Protein AF-A0A7Y0A1R0-F1 (afdb_monomer_lite)

Organism: NCBI:txid2728839

pLDDT: mean 87.91, std 10.19, range [50.0, 97.44]

Radius of gyration: 20.64 Å; chains: 1; bounding box: 49×25×50 Å

Sequence (112 aa):
MKPFDLDAAKRGEPIQARIDGEWNNVKFVGLGWADAVIVDHVSLGMLRYSGDLSDWLRMAPKKRTVYVNLYPEHATIIAGGYRAVWHDTLHEAQFRSLIGALAVAVPIEIEE

Foldseek 3Di:
DAFDDVVCLVVFQWKWFQDPNDTATWHFDAADPPRWTWTQDPPPGIDTHDDDCRNTMGGFFDKAKKFKWWAFDPDDPPDTDIDIDIGRDLVVQVVPDDPRTPDTRHIDIDGD

Structure (mmCIF, N/CA/C/O backbone):
data_AF-A0A7Y0A1R0-F1
#
_entry.id   AF-A0A7Y0A1R0-F1
#
loop_
_atom_site.group_PDB
_atom_site.id
_atom_site.type_symbol
_atom_site.label_atom_id
_atom_site.label_alt_id
_atom_site.label_comp_id
_atom_site.label_asym_id
_atom_site.label_entity_id
_atom_site.label_seq_id
_atom_site.pdbx_PDB_ins_code
_atom_site.Cartn_x
_atom_site.Cartn_y
_atom_site.Cartn_z
_atom_site.occupancy
_atom_site.B_iso_or_equiv
_atom_site.auth_seq_id
_atom_site.auth_comp_id
_atom_site.auth_asym_id
_atom_site.auth_atom_id
_atom_site.pdbx_PDB_model_num
ATOM 1 N N . MET A 1 1 ? 5.043 12.238 1.046 1.00 71.38 1 MET A N 1
ATOM 2 C CA . MET A 1 1 ? 4.941 10.887 0.446 1.00 71.38 1 MET A CA 1
ATOM 3 C C . MET A 1 1 ? 6.325 10.388 0.074 1.00 71.38 1 MET A C 1
ATOM 5 O O . MET A 1 1 ? 7.172 11.209 -0.262 1.00 71.38 1 MET A O 1
ATOM 9 N N . LYS A 1 2 ? 6.569 9.078 0.203 1.00 84.62 2 LYS A N 1
ATOM 10 C CA . LYS A 1 2 ? 7.900 8.475 0.041 1.00 84.62 2 LYS A CA 1
ATOM 11 C C . LYS A 1 2 ? 8.238 8.306 -1.459 1.00 84.62 2 LYS A C 1
ATOM 13 O O . LYS A 1 2 ? 7.388 7.802 -2.197 1.00 84.62 2 LYS A O 1
ATOM 18 N N . PRO A 1 3 ? 9.438 8.719 -1.917 1.00 92.88 3 PRO A N 1
ATOM 19 C CA . PRO A 1 3 ? 9.864 8.528 -3.306 1.00 92.88 3 PRO A CA 1
ATOM 20 C C . PRO A 1 3 ? 9.933 7.039 -3.656 1.00 92.88 3 PRO A C 1
ATOM 22 O O . PRO A 1 3 ? 10.076 6.208 -2.759 1.00 92.88 3 PRO A O 1
ATOM 25 N N . PHE A 1 4 ? 9.826 6.706 -4.946 1.00 94.94 4 PHE A N 1
ATOM 26 C CA . PHE A 1 4 ? 9.940 5.324 -5.417 1.00 94.94 4 PHE A CA 1
ATOM 27 C C . PHE A 1 4 ? 11.265 4.688 -4.977 1.00 94.94 4 PHE A C 1
ATOM 29 O O . PHE A 1 4 ? 12.334 5.278 -5.119 1.00 94.94 4 PHE A O 1
ATOM 36 N N . ASP A 1 5 ? 11.173 3.469 -4.453 1.00 95.44 5 ASP A N 1
ATOM 37 C CA . ASP A 1 5 ? 12.292 2.675 -3.957 1.00 95.44 5 ASP A CA 1
ATOM 38 C C . ASP A 1 5 ? 12.225 1.304 -4.638 1.00 95.44 5 ASP A C 1
ATOM 40 O O . ASP A 1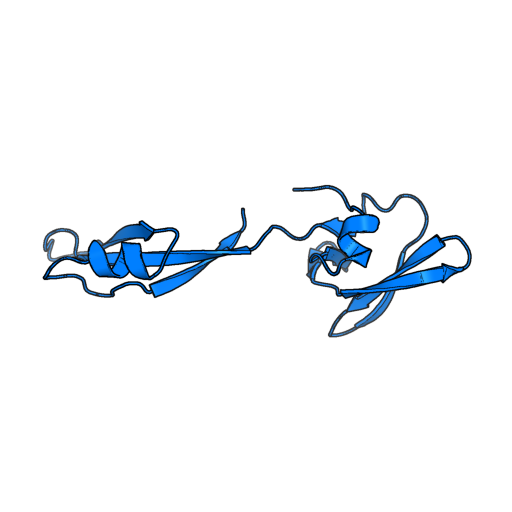 5 ? 11.329 0.497 -4.377 1.00 95.44 5 ASP A O 1
ATOM 44 N N . LEU A 1 6 ? 13.157 1.065 -5.561 1.00 94.94 6 LEU A N 1
ATOM 45 C CA . LEU A 1 6 ? 13.159 -0.138 -6.388 1.00 94.94 6 LEU A CA 1
ATOM 46 C C . LEU A 1 6 ? 13.369 -1.407 -5.556 1.00 94.94 6 LEU A C 1
ATOM 48 O O . LEU A 1 6 ? 12.753 -2.435 -5.838 1.00 94.94 6 LEU A O 1
ATOM 52 N N . ASP A 1 7 ? 14.220 -1.356 -4.534 1.00 95.88 7 ASP A N 1
ATOM 53 C CA . ASP A 1 7 ? 14.492 -2.526 -3.705 1.00 95.88 7 ASP A CA 1
ATOM 54 C C . ASP A 1 7 ? 13.304 -2.835 -2.791 1.00 95.88 7 ASP A C 1
ATOM 56 O O . ASP A 1 7 ? 12.991 -4.005 -2.572 1.00 95.88 7 ASP A O 1
ATOM 60 N N . ALA A 1 8 ? 12.586 -1.812 -2.317 1.00 93.81 8 ALA A N 1
ATOM 61 C CA . ALA A 1 8 ? 11.296 -1.983 -1.649 1.00 93.81 8 ALA A CA 1
ATOM 62 C C . ALA A 1 8 ? 10.233 -2.592 -2.571 1.00 93.81 8 ALA A C 1
ATOM 64 O O . ALA A 1 8 ? 9.580 -3.568 -2.197 1.00 93.81 8 ALA A O 1
ATOM 65 N N . ALA A 1 9 ? 10.105 -2.083 -3.798 1.00 94.31 9 ALA A N 1
ATOM 66 C CA . ALA A 1 9 ? 9.166 -2.610 -4.784 1.00 94.31 9 ALA A CA 1
ATOM 67 C C . ALA A 1 9 ? 9.453 -4.087 -5.120 1.00 94.31 9 ALA A C 1
ATOM 69 O O . ALA A 1 9 ? 8.534 -4.905 -5.163 1.00 94.31 9 ALA A O 1
ATOM 70 N N . LYS A 1 10 ? 10.733 -4.467 -5.262 1.00 94.56 10 LYS A N 1
ATOM 71 C CA . LYS A 1 10 ? 11.164 -5.865 -5.460 1.00 94.56 10 LYS A CA 1
ATOM 72 C C . LYS A 1 10 ? 10.808 -6.783 -4.288 1.00 94.56 10 LYS A C 1
ATOM 74 O O . LYS A 1 10 ? 10.564 -7.966 -4.508 1.00 94.56 10 LYS A O 1
ATOM 79 N N . ARG A 1 11 ? 10.756 -6.261 -3.056 1.00 94.50 11 ARG A N 1
ATOM 80 C CA . ARG A 1 11 ? 10.273 -6.996 -1.870 1.00 94.50 11 ARG A CA 1
ATOM 81 C C . ARG A 1 11 ? 8.746 -7.107 -1.809 1.00 94.50 11 ARG A C 1
ATOM 83 O O . ARG A 1 11 ? 8.230 -7.763 -0.909 1.00 94.50 11 ARG A O 1
ATOM 90 N N . GLY A 1 12 ? 8.030 -6.487 -2.747 1.00 89.75 12 GLY A N 1
ATOM 91 C CA . GLY A 1 12 ? 6.571 -6.468 -2.786 1.00 89.75 12 GLY A CA 1
ATOM 92 C C . GLY A 1 12 ? 5.942 -5.364 -1.938 1.00 89.75 12 GLY A C 1
ATOM 93 O O . GLY A 1 12 ? 4.748 -5.442 -1.653 1.00 89.75 12 GLY A O 1
ATOM 94 N N . GLU A 1 13 ? 6.705 -4.344 -1.523 1.00 91.31 13 GLU A N 1
ATOM 95 C CA . GLU A 1 13 ? 6.104 -3.179 -0.871 1.00 91.31 13 GLU A CA 1
ATOM 96 C C . GLU A 1 13 ? 5.153 -2.454 -1.849 1.00 91.31 13 GLU A C 1
ATOM 98 O O . GLU A 1 13 ? 5.482 -2.320 -3.032 1.00 91.31 13 GLU A O 1
ATOM 103 N N . PRO A 1 14 ? 3.978 -1.983 -1.387 1.00 90.38 14 PRO A N 1
ATOM 104 C CA . PRO A 1 14 ? 3.000 -1.320 -2.244 1.00 90.38 14 PRO A CA 1
ATOM 105 C C . PRO A 1 14 ? 3.558 -0.084 -2.957 1.00 90.38 14 PRO A C 1
ATOM 107 O O . PRO A 1 14 ? 4.207 0.769 -2.348 1.00 90.38 14 PRO A O 1
ATOM 110 N N . ILE A 1 15 ? 3.243 0.050 -4.244 1.00 94.81 15 ILE A N 1
ATOM 111 C CA . ILE A 1 15 ? 3.645 1.184 -5.081 1.00 94.81 15 ILE A CA 1
ATOM 112 C C . ILE A 1 15 ? 2.438 1.788 -5.796 1.00 94.81 15 ILE A C 1
ATOM 114 O O . ILE A 1 15 ? 1.402 1.143 -5.976 1.00 94.81 15 ILE A O 1
ATOM 118 N N . GLN A 1 16 ? 2.588 3.039 -6.216 1.00 96.06 16 GLN A N 1
ATOM 119 C CA . GLN A 1 16 ? 1.612 3.737 -7.040 1.00 96.06 16 GLN A CA 1
ATOM 120 C C . GLN A 1 16 ? 2.260 4.248 -8.318 1.00 96.06 16 GLN A C 1
ATOM 122 O O . GLN A 1 16 ? 3.412 4.688 -8.294 1.00 96.06 16 GLN A O 1
ATOM 127 N N . ALA A 1 17 ? 1.493 4.226 -9.405 1.00 96.25 17 ALA A N 1
ATOM 128 C CA . ALA A 1 17 ? 1.854 4.846 -10.667 1.00 96.25 17 ALA A CA 1
ATOM 129 C C . ALA A 1 17 ? 0.924 6.011 -10.997 1.00 96.25 17 ALA A C 1
ATOM 131 O O . ALA A 1 17 ? -0.260 5.988 -10.653 1.00 96.25 17 ALA A O 1
ATOM 132 N N . ARG A 1 18 ? 1.459 7.024 -11.676 1.00 95.44 18 ARG A N 1
ATOM 133 C CA . ARG A 1 18 ? 0.678 8.150 -12.172 1.00 95.44 18 ARG A CA 1
ATOM 134 C C . ARG A 1 18 ? 0.049 7.787 -13.513 1.00 95.44 18 ARG A C 1
ATOM 136 O O . ARG A 1 18 ? 0.756 7.531 -14.486 1.00 95.44 18 ARG A O 1
ATOM 143 N N . ILE A 1 19 ? -1.276 7.748 -13.541 1.00 93.25 19 ILE A N 1
ATOM 144 C CA . ILE A 1 19 ? -2.101 7.353 -14.684 1.00 93.25 19 ILE A CA 1
ATOM 145 C C . ILE A 1 19 ? -3.200 8.404 -14.798 1.00 93.25 19 ILE A C 1
ATOM 147 O O . ILE A 1 19 ? -3.868 8.695 -13.810 1.00 93.25 19 ILE A O 1
ATOM 151 N N . ASP A 1 20 ? -3.318 9.038 -15.964 1.00 91.06 20 ASP A N 1
ATOM 152 C CA . ASP A 1 20 ? -4.290 10.111 -16.225 1.00 91.06 20 ASP A CA 1
ATOM 153 C C . ASP A 1 20 ? -4.275 11.244 -15.178 1.00 91.06 20 ASP A C 1
ATOM 155 O O . ASP A 1 20 ? -5.287 11.848 -14.843 1.00 91.06 20 ASP A O 1
ATOM 159 N N . GLY A 1 21 ? -3.082 11.550 -14.654 1.00 90.75 21 GLY A N 1
ATOM 160 C CA . GLY A 1 21 ? -2.864 12.602 -13.658 1.00 90.75 21 GLY A CA 1
ATOM 161 C C . GLY A 1 21 ? -3.055 12.163 -12.205 1.00 90.75 21 GLY A C 1
ATOM 162 O O . GLY A 1 21 ? -2.569 12.866 -11.313 1.00 90.75 21 GLY A O 1
ATOM 163 N N . GLU A 1 22 ? -3.642 10.989 -11.968 1.00 93.19 22 GLU A N 1
ATOM 164 C CA . GLU A 1 22 ? -3.942 10.441 -10.645 1.00 93.19 22 GLU A CA 1
ATOM 165 C C . GLU A 1 22 ? -2.993 9.309 -10.242 1.00 93.19 22 GLU A C 1
ATOM 167 O O . GLU A 1 22 ? -2.425 8.599 -11.073 1.00 93.19 22 GLU A O 1
ATOM 172 N N . TRP A 1 23 ? -2.817 9.127 -8.934 1.00 93.31 23 TRP A N 1
ATOM 173 C CA . TRP A 1 23 ? -1.976 8.068 -8.386 1.00 93.31 23 TRP A CA 1
ATOM 174 C C . TRP A 1 23 ? -2.795 6.813 -8.125 1.00 93.31 23 TRP A C 1
ATOM 176 O O . TRP A 1 23 ? -3.662 6.796 -7.256 1.00 93.31 23 TRP A O 1
ATOM 186 N N . ASN A 1 24 ? -2.470 5.751 -8.851 1.00 93.81 24 ASN A N 1
ATOM 187 C CA . ASN A 1 24 ? -3.183 4.484 -8.825 1.00 93.81 24 ASN A CA 1
ATOM 188 C C . ASN A 1 24 ? -2.292 3.384 -8.257 1.00 93.81 24 ASN A C 1
ATOM 190 O O . ASN A 1 24 ? -1.092 3.349 -8.532 1.00 93.81 24 ASN A O 1
ATOM 194 N N . ASN A 1 25 ? -2.870 2.469 -7.478 1.00 93.56 25 ASN A N 1
ATOM 195 C CA . ASN A 1 25 ? -2.134 1.318 -6.958 1.00 93.56 25 ASN A CA 1
ATOM 196 C C . ASN A 1 25 ? -1.752 0.382 -8.108 1.00 93.56 25 ASN A C 1
ATOM 198 O O . ASN A 1 25 ? -2.593 0.010 -8.925 1.00 93.56 25 ASN A O 1
ATOM 202 N N . VAL A 1 26 ? -0.487 -0.024 -8.139 1.00 95.00 26 VAL A N 1
ATOM 203 C CA . VAL A 1 26 ? 0.041 -0.973 -9.123 1.00 95.00 26 VAL A CA 1
ATOM 204 C C . VAL A 1 26 ? 0.920 -2.003 -8.428 1.00 95.00 26 VAL A C 1
ATOM 206 O O . VAL A 1 26 ? 1.407 -1.787 -7.317 1.00 95.00 26 VAL A O 1
ATOM 209 N N . LYS A 1 27 ? 1.138 -3.142 -9.080 1.00 94.69 27 LYS A N 1
ATOM 210 C CA . LYS A 1 27 ? 2.024 -4.192 -8.579 1.00 94.69 27 LYS A CA 1
ATOM 211 C C . LYS A 1 27 ? 3.332 -4.173 -9.351 1.00 94.69 27 LYS A C 1
ATOM 213 O O . LYS A 1 27 ? 3.321 -4.221 -10.574 1.00 94.69 27 LYS A O 1
AT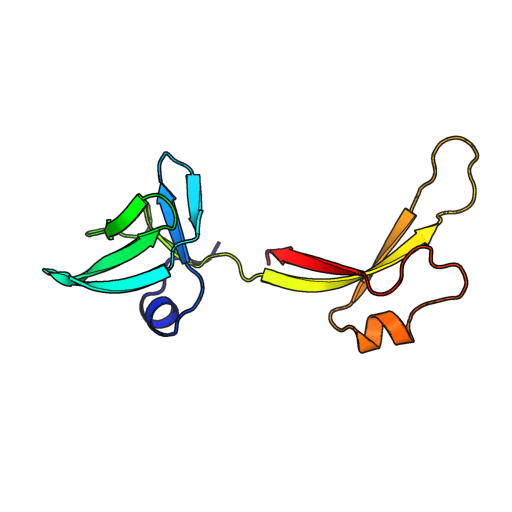OM 218 N N . PHE A 1 28 ? 4.465 -4.149 -8.657 1.00 96.44 28 PHE A N 1
ATOM 219 C CA . PHE A 1 28 ? 5.755 -4.345 -9.313 1.00 96.44 28 PHE A CA 1
ATOM 220 C C . PHE A 1 28 ? 5.834 -5.755 -9.915 1.00 96.44 28 PHE A C 1
ATOM 222 O O . PHE A 1 28 ? 5.575 -6.742 -9.224 1.00 96.44 28 PHE A O 1
ATOM 229 N N . VAL A 1 29 ? 6.191 -5.843 -11.196 1.00 96.88 29 VAL A N 1
ATOM 230 C CA . VAL A 1 29 ? 6.364 -7.120 -11.907 1.00 96.88 29 VAL A CA 1
ATOM 231 C C . VAL A 1 29 ? 7.842 -7.437 -12.084 1.00 96.88 29 VAL A C 1
ATOM 233 O O . VAL A 1 29 ? 8.263 -8.569 -11.859 1.00 96.88 29 VAL A O 1
ATOM 236 N N . GLY A 1 30 ? 8.642 -6.448 -12.482 1.00 96.56 30 GLY A N 1
ATOM 237 C CA . GLY A 1 30 ? 10.055 -6.664 -12.756 1.00 96.56 30 GLY A CA 1
ATOM 238 C C . GLY A 1 30 ? 10.714 -5.508 -13.493 1.00 96.56 30 GLY A C 1
ATOM 239 O O . GLY A 1 30 ? 10.158 -4.417 -13.620 1.00 96.56 30 GLY A O 1
ATOM 240 N N . LEU A 1 31 ? 11.916 -5.781 -13.992 1.00 96.81 31 LEU A N 1
ATOM 241 C CA . LEU A 1 31 ? 12.665 -4.881 -14.860 1.00 96.81 31 LEU A CA 1
ATOM 242 C C . LEU A 1 31 ? 12.636 -5.415 -16.294 1.00 96.81 31 LEU A C 1
ATOM 244 O O . LEU A 1 31 ? 12.851 -6.603 -16.530 1.00 96.81 31 LEU A O 1
ATOM 248 N N . GLY A 1 32 ? 12.348 -4.530 -17.241 1.00 92.38 32 GLY A N 1
ATOM 249 C CA . GLY A 1 32 ? 12.437 -4.782 -18.672 1.00 92.38 32 GLY A CA 1
ATOM 250 C C . GLY A 1 32 ? 13.778 -4.340 -19.255 1.00 92.38 32 GLY A C 1
ATOM 251 O O . GLY A 1 32 ? 14.722 -4.007 -18.543 1.00 92.38 32 GLY A O 1
ATOM 252 N N . TRP A 1 33 ? 13.851 -4.296 -20.586 1.00 90.50 33 TRP A N 1
ATOM 253 C CA . TRP A 1 33 ? 15.035 -3.801 -21.289 1.00 90.50 33 TRP A CA 1
ATOM 254 C C . TRP A 1 33 ? 15.352 -2.341 -20.917 1.00 90.50 33 TRP A C 1
ATOM 256 O O . TRP A 1 33 ? 14.431 -1.521 -20.803 1.00 90.50 33 TRP A O 1
ATOM 266 N N . ALA A 1 34 ? 16.648 -2.041 -20.770 1.00 89.12 34 ALA A N 1
ATOM 267 C CA . ALA A 1 34 ? 17.183 -0.753 -20.313 1.00 89.12 34 ALA A CA 1
ATOM 268 C C . ALA A 1 34 ? 16.650 -0.318 -18.932 1.00 89.12 34 ALA A C 1
ATOM 270 O O . ALA A 1 34 ? 16.291 0.841 -18.742 1.00 89.12 34 ALA A O 1
ATOM 271 N N . ASP A 1 35 ? 16.541 -1.270 -18.000 1.00 89.88 35 ASP A N 1
ATOM 272 C CA . ASP A 1 35 ? 16.127 -1.052 -16.605 1.00 89.88 35 ASP A CA 1
ATOM 273 C C . ASP A 1 35 ? 14.748 -0.395 -16.435 1.00 89.88 35 ASP A C 1
ATOM 275 O O . ASP A 1 35 ? 14.432 0.183 -15.395 1.00 89.88 35 ASP A O 1
ATOM 279 N N . ALA A 1 36 ? 13.888 -0.510 -17.449 1.00 94.44 36 ALA A N 1
ATOM 280 C CA . ALA A 1 36 ? 12.531 0.005 -17.373 1.00 94.44 36 ALA A CA 1
ATOM 281 C C . ALA A 1 36 ? 11.725 -0.757 -16.314 1.00 94.44 36 ALA A C 1
ATOM 283 O O . ALA A 1 36 ? 11.667 -1.987 -16.336 1.00 94.44 36 ALA A O 1
ATOM 284 N N . VAL A 1 37 ? 11.054 -0.036 -15.423 1.00 96.88 37 VAL A N 1
ATOM 285 C CA . VAL A 1 37 ? 10.200 -0.635 -14.400 1.00 96.88 37 VAL A CA 1
ATOM 286 C C . VAL A 1 37 ? 8.890 -1.074 -15.040 1.00 96.88 37 VAL A C 1
ATOM 288 O O . VAL A 1 37 ? 8.195 -0.277 -15.674 1.00 96.88 37 VAL A O 1
ATOM 291 N N . ILE A 1 38 ? 8.561 -2.353 -14.874 1.00 97.44 38 ILE A N 1
ATOM 292 C CA . ILE A 1 38 ? 7.305 -2.945 -15.324 1.00 97.44 38 ILE A CA 1
ATOM 293 C C . ILE A 1 38 ? 6.395 -3.104 -14.113 1.00 97.44 38 ILE A C 1
ATOM 295 O O . ILE A 1 38 ? 6.766 -3.733 -13.115 1.00 97.44 38 ILE A O 1
ATOM 299 N N . VAL A 1 39 ? 5.191 -2.557 -14.223 1.00 97.00 39 VAL A N 1
ATOM 300 C CA . VAL A 1 39 ? 4.142 -2.686 -13.214 1.00 97.00 39 VAL A CA 1
ATOM 301 C C . VAL A 1 39 ? 2.875 -3.250 -13.838 1.00 97.00 39 VAL A C 1
ATOM 303 O O . VAL A 1 39 ? 2.643 -3.083 -15.030 1.00 97.00 39 VAL A O 1
ATOM 306 N N . ASP A 1 40 ? 2.056 -3.908 -13.033 1.00 96.81 40 ASP A N 1
ATOM 307 C CA . ASP A 1 40 ? 0.744 -4.414 -13.412 1.00 96.81 40 ASP A CA 1
ATOM 308 C C . ASP A 1 40 ? -0.340 -3.541 -12.775 1.00 96.81 40 ASP A C 1
ATOM 310 O O . ASP A 1 40 ? -0.353 -3.331 -11.556 1.00 96.81 40 ASP A O 1
ATOM 314 N N . HIS A 1 41 ? -1.218 -2.997 -13.611 1.00 95.12 41 HIS A N 1
ATOM 315 C CA . HIS A 1 41 ? -2.373 -2.204 -13.220 1.00 95.12 41 HIS A CA 1
ATOM 316 C C . HIS A 1 41 ? -3.650 -2.992 -13.507 1.00 95.12 41 HIS A C 1
ATOM 318 O O . HIS A 1 41 ? -3.877 -3.429 -14.633 1.00 95.12 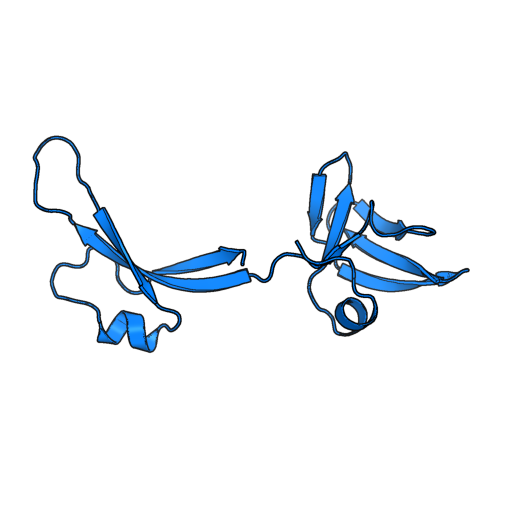41 HIS A O 1
ATOM 324 N N . VAL A 1 42 ? -4.538 -3.092 -12.517 1.00 89.69 42 VAL A N 1
ATOM 325 C CA . VAL A 1 42 ? -5.721 -3.971 -12.567 1.00 89.69 42 VAL A CA 1
ATOM 326 C C . VAL A 1 42 ? -6.596 -3.784 -13.816 1.00 89.69 42 VAL A C 1
ATOM 328 O O . VAL A 1 42 ? -7.102 -4.763 -14.355 1.00 89.69 42 VAL A O 1
ATOM 331 N N . SER A 1 43 ? -6.743 -2.549 -14.304 1.00 91.19 43 SER A N 1
ATOM 332 C CA . SER A 1 43 ? -7.610 -2.240 -15.455 1.00 91.19 43 SER A CA 1
ATOM 333 C C . SER A 1 43 ? -6.862 -2.031 -16.771 1.00 91.19 43 SER A C 1
ATOM 335 O O . SER A 1 43 ? -7.479 -2.074 -17.828 1.00 91.19 43 SER A O 1
ATOM 337 N N . LEU A 1 44 ? -5.555 -1.753 -16.718 1.00 92.25 44 LEU A N 1
ATOM 338 C CA . LEU A 1 44 ? -4.759 -1.372 -17.899 1.00 92.25 44 LEU A CA 1
ATOM 339 C C . LEU A 1 44 ? -3.715 -2.434 -18.267 1.00 92.25 44 LEU A C 1
ATOM 341 O O . LEU A 1 44 ? -3.070 -2.328 -19.307 1.00 92.25 44 LEU A O 1
ATOM 345 N N . GLY A 1 45 ? -3.563 -3.464 -17.433 1.00 94.06 45 GLY A N 1
ATOM 346 C CA . GLY A 1 45 ? -2.545 -4.491 -17.572 1.00 94.06 45 GLY A CA 1
ATOM 347 C C . GLY A 1 45 ? -1.146 -3.948 -17.298 1.00 94.06 45 GLY A C 1
ATOM 348 O O . GLY A 1 45 ? -0.939 -3.082 -16.445 1.00 94.06 45 GLY A O 1
ATOM 349 N N . MET A 1 46 ? -0.168 -4.473 -18.034 1.00 95.81 46 MET A N 1
ATOM 350 C CA . MET A 1 46 ? 1.233 -4.129 -17.835 1.00 95.81 46 MET A CA 1
ATOM 351 C C . MET A 1 46 ? 1.581 -2.749 -18.398 1.00 95.81 46 MET A C 1
ATOM 353 O O . MET A 1 46 ? 1.451 -2.496 -19.595 1.00 95.81 46 MET A O 1
ATOM 357 N N . LEU A 1 47 ? 2.130 -1.897 -17.539 1.00 95.50 47 LEU A N 1
ATOM 358 C CA . LEU A 1 47 ? 2.664 -0.584 -17.877 1.00 95.50 47 LEU A CA 1
ATOM 359 C C . LEU A 1 47 ? 4.186 -0.585 -17.719 1.00 95.50 47 LEU A C 1
ATOM 361 O O . LEU A 1 47 ? 4.746 -1.297 -16.881 1.00 95.50 47 LEU A O 1
ATOM 365 N N . ARG A 1 48 ? 4.864 0.225 -18.535 1.00 95.44 48 ARG A N 1
ATOM 366 C CA . ARG A 1 48 ? 6.326 0.336 -18.563 1.00 95.44 48 ARG A CA 1
ATOM 367 C C . ARG A 1 48 ? 6.743 1.785 -18.348 1.00 95.44 48 ARG A C 1
ATOM 369 O O . ARG A 1 48 ? 6.311 2.657 -19.096 1.00 95.44 48 ARG A O 1
ATOM 376 N N . TYR A 1 49 ? 7.643 2.007 -17.396 1.00 94.25 49 TYR A N 1
ATOM 377 C CA . TYR A 1 49 ? 8.198 3.320 -17.068 1.00 94.25 49 TYR A CA 1
ATOM 378 C C . TYR A 1 49 ? 9.722 3.309 -17.203 1.00 94.25 49 TYR A C 1
ATOM 380 O O . TYR A 1 49 ? 10.384 2.351 -16.805 1.00 94.25 49 TYR A O 1
ATOM 388 N N . SER A 1 50 ? 10.289 4.365 -17.778 1.00 92.00 50 SER A N 1
ATOM 389 C CA . SER A 1 50 ? 11.731 4.508 -18.008 1.00 92.00 50 SER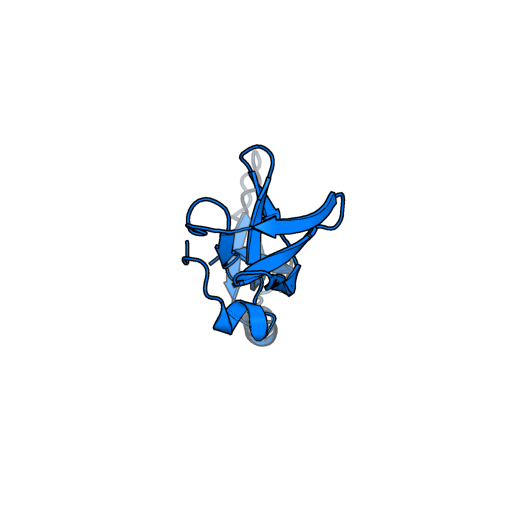 A CA 1
ATOM 390 C C . SER A 1 50 ? 12.156 5.965 -17.870 1.00 92.00 50 SER A C 1
ATOM 392 O O . SER A 1 50 ? 11.348 6.857 -18.120 1.00 92.00 50 SER A O 1
ATOM 394 N N . GLY A 1 51 ? 13.431 6.202 -17.559 1.00 88.44 51 GLY A N 1
ATOM 395 C CA . GLY A 1 51 ? 13.958 7.547 -17.323 1.00 88.44 51 GLY A CA 1
ATOM 396 C C . GLY A 1 51 ? 13.769 7.975 -15.871 1.00 88.44 51 GLY A C 1
ATOM 397 O O . GLY A 1 51 ? 13.871 7.144 -14.969 1.00 88.44 51 GLY A O 1
ATOM 398 N N . ASP A 1 52 ? 13.515 9.263 -15.641 1.00 90.31 52 ASP A N 1
ATOM 399 C CA . ASP A 1 52 ? 13.211 9.761 -14.300 1.00 90.31 52 ASP A CA 1
ATOM 400 C C . ASP A 1 52 ? 11.853 9.220 -13.838 1.00 90.31 52 ASP A C 1
ATOM 402 O O . ASP A 1 52 ? 10.807 9.532 -14.406 1.00 90.31 52 ASP A O 1
ATOM 406 N N . LEU A 1 53 ? 11.882 8.362 -12.820 1.00 92.19 53 LEU A N 1
ATOM 407 C CA . LEU A 1 53 ? 10.698 7.688 -12.299 1.00 92.19 53 LEU A CA 1
ATOM 408 C C . LEU A 1 53 ? 9.933 8.541 -11.285 1.00 92.19 53 LEU A C 1
ATOM 410 O O . LEU A 1 53 ? 8.815 8.174 -10.941 1.00 92.19 53 LEU A O 1
ATOM 414 N N . SER A 1 54 ? 10.503 9.644 -10.794 1.00 89.94 54 SER A N 1
ATOM 415 C CA . SER A 1 54 ? 9.926 10.414 -9.683 1.00 89.94 54 SER A CA 1
ATOM 416 C C . SER A 1 54 ? 8.566 11.047 -10.010 1.00 89.94 54 SER A C 1
ATOM 418 O O . SER A 1 54 ? 7.716 11.161 -9.125 1.00 89.94 54 SER A O 1
ATOM 420 N N . ASP A 1 55 ? 8.317 11.362 -11.283 1.00 91.00 55 ASP A N 1
ATOM 421 C CA . ASP A 1 55 ? 7.034 11.892 -11.762 1.00 91.00 55 ASP A CA 1
ATOM 422 C C . ASP A 1 55 ? 5.964 10.814 -11.985 1.00 91.00 55 ASP A C 1
ATOM 424 O O . ASP A 1 55 ? 4.765 11.116 -12.031 1.00 91.00 55 ASP A O 1
ATOM 428 N N . TRP A 1 56 ? 6.391 9.556 -12.122 1.00 94.81 56 TRP A N 1
ATOM 429 C CA . TRP A 1 56 ? 5.547 8.454 -12.580 1.00 94.81 56 TRP A CA 1
ATOM 430 C C . TRP A 1 56 ? 5.295 7.395 -11.526 1.00 94.81 56 TRP A C 1
ATOM 432 O O . TRP A 1 56 ? 4.250 6.756 -11.567 1.00 94.81 56 TRP A O 1
ATOM 442 N N . LEU A 1 57 ? 6.231 7.182 -10.607 1.00 96.38 57 LEU A N 1
ATOM 443 C CA . LEU A 1 57 ? 6.190 6.128 -9.608 1.00 96.38 57 LEU A CA 1
ATOM 444 C C . LEU A 1 57 ? 6.496 6.692 -8.225 1.00 96.38 57 LEU A C 1
ATOM 446 O O . LEU A 1 57 ? 7.352 7.556 -8.041 1.00 96.38 57 LEU A O 1
ATOM 450 N N . ARG A 1 58 ? 5.832 6.130 -7.219 1.00 95.69 58 ARG A N 1
ATOM 451 C CA . ARG A 1 58 ? 6.132 6.379 -5.808 1.00 95.69 58 ARG A CA 1
ATOM 452 C C . ARG A 1 58 ? 5.804 5.159 -4.965 1.00 95.69 58 ARG A C 1
ATOM 454 O O . ARG A 1 58 ? 5.053 4.284 -5.398 1.00 95.69 58 ARG A O 1
ATOM 461 N N . MET A 1 59 ? 6.323 5.116 -3.743 1.00 95.00 59 MET A N 1
ATOM 462 C CA . MET A 1 59 ? 5.824 4.145 -2.771 1.00 95.00 59 MET A CA 1
ATOM 463 C C . MET A 1 59 ? 4.406 4.546 -2.367 1.00 95.00 59 MET A C 1
ATOM 465 O O . MET A 1 59 ? 4.147 5.729 -2.122 1.00 95.00 59 MET A O 1
ATOM 469 N N . ALA A 1 60 ? 3.492 3.579 -2.304 1.00 90.50 60 ALA A N 1
ATOM 470 C CA . ALA A 1 60 ? 2.165 3.854 -1.777 1.00 90.50 60 ALA A CA 1
ATOM 471 C C . ALA A 1 60 ? 2.290 4.215 -0.284 1.00 90.50 60 ALA A C 1
ATOM 473 O O . ALA A 1 60 ? 3.191 3.701 0.395 1.00 90.50 60 ALA A O 1
ATOM 474 N N . PRO A 1 61 ? 1.423 5.094 0.243 1.00 84.12 61 PRO A N 1
ATOM 475 C CA . PRO A 1 61 ? 1.370 5.332 1.678 1.00 84.12 61 PRO A CA 1
ATOM 476 C C . PRO A 1 61 ? 1.141 4.007 2.408 1.00 84.12 61 PRO A C 1
ATOM 478 O O . PRO A 1 61 ? 0.378 3.147 1.951 1.00 84.12 61 PRO A O 1
ATOM 481 N N . LYS A 1 62 ? 1.840 3.812 3.530 1.00 78.62 62 LYS A N 1
ATOM 482 C CA . LYS A 1 62 ? 1.624 2.619 4.341 1.00 78.62 62 LYS A CA 1
ATOM 483 C C . LYS A 1 62 ? 0.227 2.724 4.922 1.00 78.62 62 LYS A C 1
ATOM 485 O O . LYS A 1 62 ? -0.084 3.671 5.638 1.00 78.62 62 LYS A O 1
ATOM 490 N N . LYS A 1 63 ? -0.612 1.747 4.597 1.00 78.75 63 LYS A N 1
ATOM 491 C CA . LYS A 1 63 ? -1.873 1.579 5.297 1.00 78.75 63 LYS A CA 1
ATOM 492 C C . LYS A 1 63 ? -1.604 0.854 6.600 1.00 78.75 63 LYS A C 1
ATOM 494 O O . LYS A 1 63 ? -0.949 -0.190 6.598 1.00 78.75 63 LYS A O 1
ATOM 499 N N . ARG A 1 64 ? -2.135 1.381 7.695 1.00 82.44 64 ARG A N 1
ATOM 500 C CA . ARG A 1 64 ? -2.223 0.647 8.955 1.00 82.44 64 ARG A CA 1
ATOM 501 C C . ARG A 1 64 ? -3.670 0.528 9.387 1.00 82.44 64 ARG A C 1
ATOM 503 O O . ARG A 1 64 ? -4.474 1.433 9.173 1.00 82.44 64 ARG A O 1
ATOM 510 N N . THR A 1 65 ? -3.994 -0.601 9.999 1.00 87.88 65 THR A N 1
ATOM 511 C CA . THR A 1 65 ? -5.286 -0.789 10.649 1.00 87.88 65 THR A CA 1
ATOM 512 C C . THR A 1 65 ? -5.215 -0.217 12.054 1.00 87.88 65 THR A C 1
ATOM 514 O O . THR A 1 65 ? -4.370 -0.626 12.847 1.00 87.88 65 THR A O 1
ATOM 517 N N . VAL A 1 66 ? -6.124 0.698 12.364 1.00 90.81 66 VAL A N 1
ATOM 518 C CA . VAL A 1 66 ? -6.411 1.141 13.729 1.00 90.81 66 VAL A CA 1
ATOM 519 C C . VAL A 1 66 ? -7.784 0.629 14.141 1.00 90.81 66 VAL A C 1
ATOM 521 O O . VAL A 1 66 ? -8.645 0.367 13.303 1.00 90.81 66 VAL A O 1
ATOM 524 N N . TYR A 1 67 ? -7.995 0.481 15.440 1.00 93.00 67 TYR A N 1
ATOM 525 C CA . TYR A 1 67 ? -9.251 0.026 16.018 1.00 93.00 67 TYR A CA 1
ATOM 526 C C . TYR A 1 67 ? -9.910 1.186 16.752 1.00 93.00 67 TYR A C 1
ATOM 528 O O . TYR A 1 67 ? -9.318 1.767 17.663 1.00 93.00 67 TYR A O 1
ATOM 536 N N . VAL A 1 68 ? -11.133 1.533 16.355 1.00 91.94 68 VAL A N 1
ATOM 537 C CA . VAL A 1 68 ? -11.842 2.709 16.865 1.00 91.94 68 VAL A CA 1
ATOM 538 C C . VAL A 1 68 ? -13.035 2.303 17.724 1.00 91.94 68 VAL A C 1
ATOM 540 O O . VAL A 1 68 ? -13.873 1.498 17.320 1.00 91.94 68 VAL A O 1
ATOM 543 N N . ASN A 1 69 ? -13.119 2.897 18.913 1.00 92.62 69 ASN A N 1
ATOM 544 C CA . ASN A 1 69 ? -14.289 2.857 19.783 1.00 92.62 69 ASN A CA 1
ATOM 545 C C . ASN A 1 69 ? -15.098 4.148 19.604 1.00 92.62 69 ASN A C 1
ATOM 547 O O . ASN A 1 69 ? -14.536 5.243 19.697 1.00 92.62 69 ASN A O 1
ATOM 551 N N . LEU A 1 70 ? -16.408 4.027 19.379 1.00 89.81 70 LEU A N 1
ATOM 552 C CA . LEU A 1 70 ? -17.325 5.160 19.241 1.00 89.81 70 LEU A CA 1
ATOM 553 C C . LEU A 1 70 ? -18.182 5.304 20.494 1.00 89.81 70 LEU A C 1
ATOM 555 O O . LEU A 1 70 ? -18.921 4.391 20.868 1.00 89.81 70 LEU A O 1
ATOM 559 N N . TYR A 1 71 ? -18.114 6.478 21.110 1.00 86.56 71 TYR A N 1
ATOM 560 C CA . TYR A 1 71 ? -18.881 6.823 22.297 1.00 86.56 71 TYR A CA 1
ATOM 561 C C . TYR A 1 71 ? -19.868 7.936 21.963 1.00 86.56 71 TYR A C 1
ATOM 563 O O . TYR A 1 71 ? -19.465 8.909 21.323 1.00 86.56 71 TYR A O 1
ATOM 571 N N . PRO A 1 72 ? -21.136 7.838 22.390 1.00 82.25 72 PRO A N 1
ATOM 572 C CA . PRO A 1 72 ? -22.052 8.961 22.285 1.00 82.25 72 PRO A CA 1
ATOM 573 C C . PRO A 1 72 ? -21.505 10.122 23.118 1.00 82.25 72 PRO A C 1
ATOM 575 O O . PRO A 1 72 ? -21.172 9.965 24.295 1.00 82.25 72 PRO A O 1
ATOM 578 N N . GLU A 1 73 ? -21.383 11.287 22.500 1.00 76.44 73 GLU A N 1
ATOM 579 C CA . GLU A 1 73 ? -21.179 12.529 23.230 1.00 76.44 73 GLU A CA 1
ATOM 580 C C . GLU A 1 73 ? -22.526 12.907 23.861 1.00 76.44 73 GLU A C 1
ATOM 582 O O . GLU A 1 73 ? -23.578 12.633 23.283 1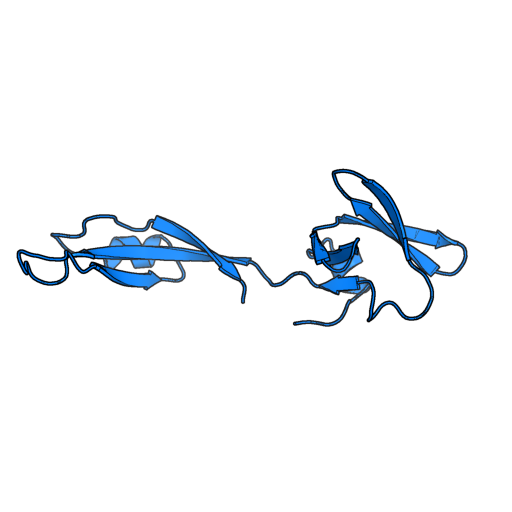.00 76.44 73 GLU A O 1
ATOM 587 N N . HIS A 1 74 ? -22.512 13.419 25.095 1.00 65.06 74 HIS A N 1
ATOM 588 C CA . HIS A 1 74 ? -23.709 13.577 25.929 1.00 65.06 74 HIS A CA 1
ATOM 589 C C . HIS A 1 74 ? -24.944 14.067 25.153 1.00 65.06 74 HIS A C 1
ATOM 591 O O . HIS A 1 74 ? -24.874 15.037 24.400 1.00 65.06 74 HIS A O 1
ATOM 597 N N . ALA A 1 75 ? -26.071 13.387 25.397 1.00 54.03 75 ALA A N 1
ATOM 598 C CA . ALA A 1 75 ? -27.384 13.596 24.797 1.00 54.03 75 ALA A CA 1
ATOM 599 C C . ALA A 1 75 ? -27.762 15.083 24.659 1.00 54.03 75 ALA A C 1
ATOM 601 O O . ALA A 1 75 ? -28.370 15.672 25.550 1.00 54.03 75 ALA A O 1
ATOM 602 N N . THR A 1 76 ? -27.441 15.689 23.520 1.00 50.00 76 THR A N 1
ATOM 603 C CA . THR A 1 76 ? -28.028 16.959 23.100 1.00 50.00 76 THR A CA 1
ATOM 604 C C . THR A 1 76 ? -28.969 16.660 21.945 1.00 50.00 76 THR A C 1
ATOM 606 O O . THR A 1 76 ? -28.602 16.098 20.918 1.00 50.00 76 THR A O 1
ATOM 609 N N . ILE A 1 77 ? -30.239 16.978 22.184 1.00 53.66 77 ILE A N 1
ATOM 610 C CA . ILE A 1 77 ? -31.453 16.448 21.540 1.00 53.66 77 ILE A CA 1
ATOM 611 C C . ILE A 1 77 ? -31.566 16.804 20.037 1.00 53.66 77 ILE A C 1
ATOM 613 O O . ILE A 1 77 ? -32.540 16.448 19.386 1.00 53.66 77 ILE A O 1
ATOM 617 N N . ILE A 1 78 ? -30.578 17.493 19.457 1.00 55.91 78 ILE A N 1
ATOM 618 C CA . ILE A 1 78 ? -30.703 18.121 18.133 1.00 55.91 78 ILE A CA 1
ATOM 619 C C . ILE A 1 78 ? -29.580 17.707 17.161 1.00 55.91 78 ILE A C 1
ATOM 621 O O . ILE A 1 78 ? -29.789 17.747 15.952 1.00 55.91 78 ILE A O 1
ATOM 625 N N . ALA A 1 79 ? -28.431 17.217 17.640 1.00 56.00 79 ALA A N 1
ATOM 626 C CA . ALA A 1 79 ? -27.393 16.629 16.789 1.00 56.00 79 ALA A CA 1
ATOM 627 C C . ALA A 1 79 ? -26.513 15.689 17.625 1.00 56.00 79 ALA A C 1
ATOM 629 O O . ALA A 1 79 ? -25.750 16.141 18.474 1.00 56.00 79 ALA A O 1
ATOM 630 N N . GLY A 1 80 ? -26.647 14.376 17.424 1.00 61.88 80 GLY A N 1
ATOM 631 C CA . GLY A 1 80 ? -25.855 13.378 18.145 1.00 61.88 80 GLY A CA 1
ATOM 632 C C . GLY A 1 80 ? -24.380 13.452 17.753 1.00 61.88 80 GLY A C 1
ATOM 633 O O . GLY A 1 80 ? -24.008 12.995 16.675 1.00 61.88 80 GLY A O 1
ATOM 634 N N . GLY A 1 81 ? -23.553 14.036 18.619 1.00 70.69 81 GLY A N 1
ATOM 635 C CA . GLY A 1 81 ? -22.098 13.970 18.518 1.00 70.69 81 GLY A CA 1
ATOM 636 C C . GLY A 1 81 ? -21.585 12.601 18.957 1.00 70.69 81 GLY A C 1
ATOM 637 O O . GLY A 1 81 ? -22.154 11.966 19.849 1.00 70.69 81 GLY A O 1
ATOM 638 N N . TYR A 1 82 ? -20.498 12.141 18.343 1.00 80.31 82 TYR A N 1
ATOM 639 C CA . TYR A 1 82 ? -19.784 10.946 18.778 1.00 80.31 82 TYR A CA 1
ATOM 640 C C . TYR A 1 82 ? -18.320 11.283 19.007 1.00 80.31 82 TYR A C 1
ATOM 642 O O . TYR A 1 82 ? -17.666 11.882 18.154 1.00 80.31 82 TYR A O 1
ATOM 650 N N . ARG A 1 83 ? -17.781 10.817 20.131 1.00 85.44 83 ARG A N 1
ATOM 651 C CA . ARG A 1 83 ? -16.345 10.817 20.381 1.00 85.44 83 ARG A CA 1
ATOM 652 C C . ARG A 1 83 ? -15.749 9.498 19.902 1.00 85.44 83 ARG A C 1
ATOM 654 O O . ARG A 1 83 ? -16.131 8.433 20.386 1.00 85.44 83 ARG A O 1
ATOM 661 N N . ALA A 1 84 ? -14.773 9.578 19.005 1.00 88.62 84 ALA A N 1
ATOM 662 C CA . ALA A 1 84 ? -13.981 8.436 18.563 1.00 88.62 84 ALA A CA 1
ATOM 663 C C . ALA A 1 84 ? -12.660 8.356 19.346 1.00 88.62 84 ALA A C 1
ATOM 665 O O . ALA A 1 84 ? -11.965 9.360 19.486 1.00 88.62 84 ALA A O 1
ATOM 666 N N . VAL A 1 85 ? -12.295 7.167 19.830 1.00 89.19 85 VAL A N 1
ATOM 667 C CA . VAL A 1 85 ? -10.986 6.890 20.456 1.00 89.19 85 VAL A CA 1
ATOM 668 C C . VAL A 1 85 ? -10.321 5.739 19.712 1.00 89.19 85 VAL A C 1
ATOM 670 O O . VAL A 1 85 ? -10.968 4.727 19.454 1.00 89.19 85 VAL A O 1
ATOM 673 N N . TRP A 1 86 ? -9.067 5.933 19.306 1.00 92.12 86 TRP A N 1
ATOM 674 C CA . TRP A 1 86 ? -8.368 5.072 18.353 1.00 92.12 86 TRP A CA 1
ATOM 675 C C . TRP A 1 86 ? -7.240 4.328 19.072 1.00 92.12 86 TRP A C 1
ATOM 677 O O . TRP A 1 86 ? -6.598 4.890 19.961 1.00 92.12 86 TRP A O 1
ATOM 687 N N . HIS A 1 87 ? -7.000 3.081 18.678 1.00 91.06 87 HIS A N 1
ATOM 688 C CA . HIS A 1 87 ? -5.982 2.203 19.252 1.00 91.06 87 HIS A CA 1
ATOM 689 C C . HIS A 1 87 ? -5.243 1.448 18.147 1.00 91.06 87 HIS A C 1
ATOM 691 O O . HIS A 1 87 ? -5.837 1.099 17.126 1.00 91.06 87 HIS A O 1
ATOM 697 N N . ASP A 1 88 ? -3.969 1.135 18.368 1.00 90.12 88 ASP A N 1
ATOM 698 C CA . ASP A 1 88 ? -3.145 0.445 17.366 1.00 90.12 88 ASP A CA 1
ATOM 699 C C . ASP A 1 88 ? -3.400 -1.070 17.329 1.00 90.12 88 ASP A C 1
ATOM 701 O O . ASP A 1 88 ? -3.033 -1.750 16.373 1.00 90.12 88 ASP A O 1
ATOM 705 N N . THR A 1 89 ? -4.046 -1.626 18.362 1.00 90.62 89 THR A N 1
ATOM 706 C CA . THR A 1 89 ? -4.327 -3.064 18.450 1.00 90.62 89 THR A CA 1
ATOM 707 C C . THR A 1 89 ? -5.766 -3.354 18.861 1.00 90.62 89 THR A C 1
ATOM 709 O O . THR A 1 89 ? -6.375 -2.621 19.643 1.00 90.62 89 THR A O 1
ATOM 712 N N . LEU A 1 90 ? -6.290 -4.485 18.376 1.00 91.31 90 LEU A N 1
ATOM 713 C CA . LEU A 1 90 ? -7.616 -4.984 18.741 1.00 91.31 90 LEU A CA 1
ATOM 714 C C . LEU A 1 90 ? -7.732 -5.211 20.251 1.00 91.31 90 LEU A C 1
ATOM 716 O O . LEU A 1 90 ? -8.726 -4.831 20.865 1.00 91.31 90 LEU A O 1
ATOM 720 N N . HIS A 1 91 ? -6.700 -5.814 20.847 1.00 90.81 91 HIS A N 1
ATOM 721 C CA . HIS A 1 91 ? -6.681 -6.131 22.271 1.00 90.81 91 HIS A CA 1
ATOM 722 C C . HIS A 1 91 ? -6.791 -4.868 23.128 1.00 90.81 91 HIS A C 1
ATOM 724 O O . HIS A 1 91 ? -7.598 -4.824 24.052 1.00 90.81 91 HIS A O 1
ATOM 730 N N . GLU A 1 92 ? -6.032 -3.822 22.793 1.00 89.81 92 GLU A N 1
ATOM 731 C CA . GLU A 1 92 ? -6.118 -2.552 23.506 1.00 89.81 92 GLU A CA 1
ATOM 732 C C . GLU A 1 92 ? -7.502 -1.909 23.350 1.00 89.81 92 GLU A C 1
ATOM 734 O O . GLU A 1 92 ? -8.083 -1.466 24.343 1.00 89.81 92 GLU A O 1
ATOM 739 N N . ALA A 1 93 ? -8.055 -1.902 22.134 1.00 91.31 93 ALA A N 1
ATOM 740 C CA . ALA A 1 93 ? -9.380 -1.346 21.882 1.00 91.31 93 ALA A CA 1
ATOM 741 C C . ALA A 1 93 ? -10.477 -2.059 22.683 1.00 91.31 93 ALA A C 1
ATOM 743 O O . ALA A 1 93 ? -11.351 -1.398 23.244 1.00 91.31 93 ALA A O 1
ATOM 744 N N . GLN A 1 94 ? -10.420 -3.390 22.771 1.00 90.88 94 GLN A N 1
ATOM 745 C CA . GLN A 1 94 ? -11.361 -4.189 23.557 1.00 90.88 94 GLN A CA 1
ATOM 746 C C . GLN A 1 94 ? -11.165 -3.979 25.061 1.00 90.88 94 GLN A C 1
ATOM 748 O O . GLN A 1 94 ? -12.140 -3.750 25.775 1.00 90.88 94 GLN A O 1
ATOM 753 N N . PHE A 1 95 ? -9.918 -4.000 25.541 1.00 89.38 95 PHE A N 1
ATOM 754 C CA . PHE A 1 95 ? -9.595 -3.799 26.955 1.00 89.38 95 PHE A CA 1
ATOM 755 C C . PHE A 1 95 ? -10.035 -2.419 27.457 1.00 89.38 95 PHE A C 1
ATOM 757 O O . PHE A 1 95 ? -10.534 -2.289 28.571 1.00 89.38 95 PHE A O 1
ATOM 764 N N . ARG A 1 96 ? -9.873 -1.383 26.628 1.00 86.88 96 ARG A N 1
ATOM 765 C CA . ARG A 1 96 ? -10.263 -0.002 26.946 1.00 86.88 96 ARG A CA 1
ATOM 766 C C . ARG A 1 96 ? -11.713 0.325 26.586 1.00 86.88 96 ARG A C 1
ATOM 768 O O . ARG A 1 96 ? -12.118 1.478 26.741 1.00 86.88 96 ARG A O 1
ATOM 775 N N . SER A 1 97 ? -12.485 -0.643 26.092 1.00 87.12 97 SER A N 1
ATOM 776 C CA . SER A 1 97 ? -13.907 -0.430 25.831 1.00 87.12 97 SER A CA 1
ATOM 777 C C . SER A 1 97 ? -14.652 -0.197 27.148 1.00 87.12 97 SER A C 1
ATOM 779 O O . SER A 1 97 ? -14.423 -0.880 28.146 1.00 87.12 97 SER A O 1
ATOM 781 N N . LEU A 1 98 ? -15.522 0.811 27.170 1.00 79.88 98 LEU A N 1
ATOM 782 C CA . LEU A 1 98 ? -16.347 1.137 28.333 1.00 79.88 98 LEU A CA 1
ATOM 783 C C . LEU A 1 98 ? -17.813 0.786 28.066 1.00 79.88 98 LEU A C 1
ATOM 785 O O . LEU A 1 98 ? -18.277 0.798 26.922 1.00 79.88 98 LEU A O 1
ATOM 789 N N . ILE A 1 99 ? -18.560 0.532 29.142 1.00 77.06 99 ILE A N 1
ATOM 790 C CA . ILE A 1 99 ? -20.020 0.397 29.092 1.00 77.06 99 ILE A CA 1
ATOM 791 C C . ILE A 1 99 ? -20.608 1.681 28.486 1.00 77.06 99 ILE A C 1
ATOM 793 O O . ILE A 1 99 ? -20.296 2.781 28.937 1.00 77.06 99 ILE A O 1
ATOM 797 N N . GLY A 1 100 ? -21.453 1.532 27.463 1.00 72.06 100 GLY A N 1
ATOM 798 C CA . GLY A 1 100 ? -22.064 2.650 26.735 1.00 72.06 100 GLY A CA 1
ATOM 799 C C . GLY A 1 100 ? -21.391 3.007 25.405 1.00 72.06 100 GLY A C 1
ATOM 800 O O . GLY A 1 100 ? -21.814 3.964 24.759 1.00 72.06 100 GLY A O 1
ATOM 801 N N . ALA A 1 101 ? -20.375 2.256 24.966 1.00 75.69 101 ALA A N 1
ATOM 802 C CA . ALA A 1 101 ? -19.890 2.341 23.590 1.00 75.69 101 ALA A CA 1
ATOM 803 C C . ALA 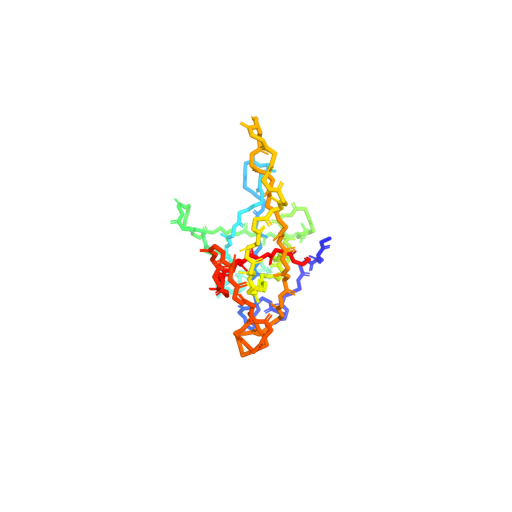A 1 101 ? -20.998 1.950 22.594 1.00 75.69 101 ALA A C 1
ATOM 805 O O . ALA A 1 101 ? -21.680 0.942 22.780 1.00 75.69 101 ALA A O 1
ATOM 806 N N . LEU A 1 102 ? -21.150 2.730 21.522 1.00 81.50 102 LEU A N 1
ATOM 807 C CA . LEU A 1 102 ? -22.063 2.407 20.423 1.00 81.50 102 LEU A CA 1
ATOM 808 C C . LEU A 1 102 ? -21.452 1.357 19.486 1.00 81.50 102 LEU A C 1
ATOM 810 O O . LEU A 1 102 ? -22.149 0.471 19.002 1.00 81.50 102 LEU A O 1
ATOM 814 N N . ALA A 1 103 ? -20.145 1.461 19.241 1.00 83.44 103 ALA A N 1
ATOM 815 C CA . ALA A 1 103 ? -19.378 0.498 18.464 1.00 83.44 103 ALA A CA 1
ATOM 816 C C . ALA A 1 103 ? -18.003 0.302 19.108 1.00 83.44 103 ALA A C 1
ATOM 818 O O . ALA A 1 103 ? -17.375 1.273 19.541 1.00 83.44 103 ALA A O 1
ATOM 819 N N . VAL A 1 104 ? -17.549 -0.951 19.173 1.00 88.69 104 VAL A N 1
ATOM 820 C CA . VAL A 1 104 ? -16.303 -1.345 19.841 1.00 88.69 104 VAL A CA 1
ATOM 821 C C . VAL A 1 104 ? -15.338 -1.948 18.831 1.00 88.69 104 VAL A C 1
ATOM 823 O O . VAL A 1 104 ? -15.719 -2.826 18.060 1.00 88.69 104 VAL A O 1
ATOM 826 N N . ALA A 1 105 ? -14.087 -1.489 18.882 1.00 90.00 105 ALA A N 1
ATOM 827 C CA . ALA A 1 105 ? -12.953 -1.972 18.109 1.00 90.00 105 ALA A CA 1
ATOM 828 C C . ALA A 1 105 ? -13.245 -2.117 16.608 1.00 90.00 105 ALA A C 1
ATOM 830 O O . ALA A 1 105 ? -12.918 -3.132 15.993 1.00 90.00 105 ALA A O 1
ATOM 831 N N . VAL A 1 106 ? -13.860 -1.092 16.017 1.00 91.44 106 VAL A N 1
ATOM 832 C CA . VAL A 1 106 ? -14.124 -1.061 14.578 1.00 91.44 106 VAL A CA 1
ATOM 833 C C . VAL A 1 106 ? -12.787 -0.925 13.847 1.00 91.44 106 VAL A C 1
ATOM 835 O O . VAL A 1 106 ? -12.089 0.064 14.085 1.00 91.44 106 VAL A O 1
ATOM 838 N N . PRO A 1 107 ? -12.397 -1.887 12.992 1.00 93.56 107 PRO A N 1
ATOM 839 C CA . PRO A 1 107 ? -11.158 -1.788 12.239 1.00 93.56 107 PRO A CA 1
ATOM 840 C C . PRO A 1 107 ? -11.312 -0.743 11.132 1.00 93.56 107 PRO A C 1
ATOM 842 O O . PRO A 1 107 ? -12.252 -0.799 10.338 1.00 93.56 107 PRO A O 1
ATOM 845 N N . ILE A 1 108 ? -10.382 0.204 11.074 1.00 90.25 108 ILE A N 1
ATOM 846 C CA . ILE A 1 108 ? -10.327 1.251 10.055 1.00 90.25 108 ILE A CA 1
ATOM 847 C C . ILE A 1 108 ? -8.924 1.261 9.458 1.00 90.25 108 ILE A C 1
ATOM 849 O O . ILE A 1 108 ? -7.931 1.285 10.186 1.00 90.25 108 ILE A O 1
ATOM 853 N N . GLU A 1 109 ? -8.836 1.245 8.130 1.00 89.62 109 GLU A N 1
ATOM 854 C CA . GLU A 1 109 ? -7.577 1.488 7.432 1.00 89.62 109 GLU A CA 1
ATOM 855 C C . GLU A 1 109 ? -7.318 2.989 7.342 1.00 89.62 109 GLU A C 1
ATOM 857 O O . GLU A 1 109 ? -8.161 3.739 6.849 1.00 89.62 109 GLU A O 1
ATOM 862 N N . ILE A 1 110 ? -6.138 3.416 7.781 1.00 84.31 110 ILE A N 1
ATOM 863 C CA . ILE A 1 110 ? -5.665 4.790 7.619 1.00 84.31 110 ILE A CA 1
ATOM 864 C C . ILE A 1 110 ? -4.339 4.806 6.870 1.00 84.31 110 ILE A C 1
ATOM 866 O O . ILE A 1 110 ? -3.550 3.865 6.969 1.00 84.31 110 ILE A O 1
ATOM 870 N N . GLU A 1 111 ? -4.111 5.879 6.125 1.00 82.81 111 GLU A N 1
ATOM 871 C CA . GLU A 1 111 ? -2.835 6.164 5.471 1.00 82.81 111 GLU A CA 1
ATOM 872 C C . GLU A 1 111 ? -1.918 6.913 6.452 1.00 82.81 111 GLU A C 1
ATOM 874 O O . GLU A 1 111 ? -2.373 7.842 7.124 1.00 82.81 111 GLU A O 1
ATOM 879 N N . GLU A 1 112 ? -0.654 6.490 6.561 1.00 67.62 112 GLU A N 1
ATOM 880 C CA . GLU A 1 112 ? 0.407 7.209 7.296 1.00 67.62 112 GLU A CA 1
ATOM 881 C C . GLU A 1 112 ? 1.139 8.258 6.445 1.00 67.62 112 GLU A C 1
ATOM 883 O O . GLU A 1 112 ? 1.431 7.985 5.253 1.00 67.62 112 GLU A O 1
#

Secondary structure (DSSP, 8-state):
-PBP-HHHHHTT--EEEEETTEEEEEEEEEE-GGGPEEEEETTTEEEEE-S--TTTEEEPPPEEEEEEEEEE-S--TTS--EEEEEESSHHHHHHT--TT-SEEEEEEEEE-